Protein AF-K2AQC2-F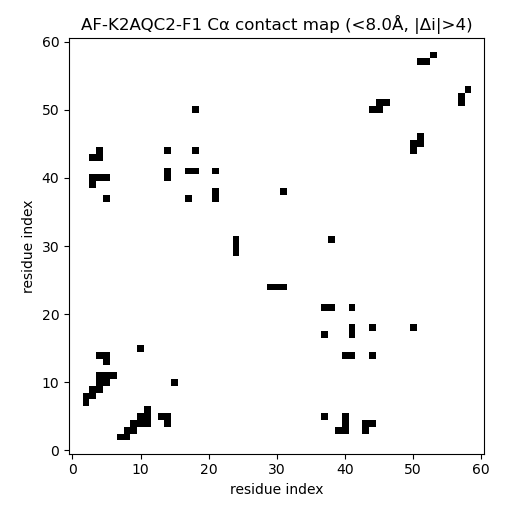1 (afdb_monomer)

Solvent-accessible surface area (backbone atoms only — not comparable to full-atom values): 3763 Å² total; per-residue (Å²): 130,94,44,60,29,86,56,53,89,52,85,48,75,65,42,67,57,42,47,63,50,54,50,48,36,58,76,69,67,53,88,56,82,92,39,61,68,59,51,54,25,41,59,47,47,64,71,37,66,73,54,49,68,65,32,74,73,57,77,74,111

Mean predicted aligned error: 3.48 Å

Nearest PDB structures (foldseek):
  3niv-assembly1_A  TM=9.678E-01  e=4.009E-04  Legionella pneumophila subsp. pneumophila str. Philadelphia 1
  3niv-assembly2_D  TM=9.477E-01  e=4.911E-04  Legionella pneumophila subsp. pneumophila str. Philadelphia 1
  3niv-assembly1_B  TM=9.524E-01  e=6.017E-04  Legionella pneumophila subsp. pneumophila str. Philadelphia 1
  2jl4-assembly1_B  TM=9.911E-01  e=2.855E-03  Ralstonia sp. U2
  6jwk-assembly1_A  TM=9.550E-01  e=2.178E-03  Pseudomonas aeruginosa PAO1

Radius of gyration: 11.68 Å; Cα contacts (8 Å, |Δi|>4): 44; chains: 1; bounding box: 33×17×28 Å

Foldseek 3Di:
DPELAPDHPDHDVVLVVLLVVVVVCVVVVPDCVVPVVSVSNNVSVCVDPVVVCVDPVVVVD

Secondary structure (DSSP, 8-state):
---SSSSTTS--HHHHHHHHHHHHHHHTT---TT-HHHHHHHHHHTTSHHHHHTSHHHHT-

Sequence (61 aa):
TNYPFCFGHEPSLADICLVPQMYNARRFNCDLTPYPTLVRVDEHCQQVAAFQQASPTEIAA

Structure (mmCIF, N/CA/C/O backbone):
data_AF-K2AQC2-F1
#
_entry.id   AF-K2AQC2-F1
#
loop_
_atom_site.group_PDB
_atom_site.id
_atom_site.type_symbol
_atom_site.label_atom_id
_atom_site.label_alt_id
_atom_site.label_comp_id
_atom_site.label_asym_id
_atom_site.label_entity_id
_atom_site.label_seq_id
_atom_site.pdbx_PDB_ins_code
_atom_site.Cartn_x
_atom_site.Cartn_y
_atom_site.Cartn_z
_atom_site.occupancy
_atom_site.B_iso_or_equiv
_atom_site.auth_seq_id
_atom_site.auth_comp_id
_atom_site.auth_asym_id
_atom_site.auth_atom_id
_atom_site.pdbx_PDB_model_num
ATOM 1 N N . THR A 1 1 ? -11.106 -4.628 -8.840 1.00 64.19 1 THR A N 1
ATOM 2 C CA . THR A 1 1 ? -10.272 -5.193 -9.925 1.00 64.19 1 THR A CA 1
ATOM 3 C C . THR A 1 1 ? -9.326 -6.217 -9.321 1.00 64.19 1 THR A C 1
ATOM 5 O O . THR A 1 1 ? -9.056 -6.126 -8.128 1.00 64.19 1 THR A O 1
ATOM 8 N N . ASN A 1 2 ? -8.838 -7.191 -10.094 1.00 84.25 2 ASN A N 1
ATOM 9 C CA . ASN A 1 2 ? -7.846 -8.165 -9.608 1.00 84.25 2 ASN A CA 1
ATOM 10 C C . ASN A 1 2 ? -6.413 -7.792 -10.040 1.00 84.25 2 ASN A C 1
ATOM 12 O O . ASN A 1 2 ? -5.582 -8.657 -10.292 1.00 84.25 2 ASN A O 1
ATOM 16 N N . TYR A 1 3 ? -6.161 -6.491 -10.204 1.00 95.31 3 TYR A N 1
ATOM 17 C CA . TYR A 1 3 ? -4.868 -5.954 -10.613 1.00 95.31 3 TYR A CA 1
ATOM 18 C C . TYR A 1 3 ? -3.903 -5.877 -9.425 1.00 95.31 3 TYR A C 1
ATOM 20 O O . TYR A 1 3 ? -4.363 -5.600 -8.312 1.00 95.31 3 TYR A O 1
ATOM 28 N N . PRO A 1 4 ? -2.593 -6.101 -9.638 1.00 96.00 4 PRO A N 1
ATOM 29 C CA . PRO A 1 4 ? -1.585 -5.995 -8.583 1.00 96.00 4 PRO A CA 1
ATOM 30 C C . PRO A 1 4 ? -1.441 -4.569 -8.027 1.00 96.00 4 PRO A C 1
ATOM 32 O O . PRO A 1 4 ? -1.212 -4.413 -6.833 1.00 96.00 4 PRO A O 1
ATOM 35 N N . PHE A 1 5 ? -1.647 -3.548 -8.863 1.00 97.88 5 PHE A N 1
ATOM 36 C CA . PHE A 1 5 ? -1.610 -2.130 -8.492 1.00 97.88 5 PHE A CA 1
ATOM 37 C C . PHE A 1 5 ? -3.016 -1.510 -8.499 1.00 97.88 5 PHE A C 1
ATOM 39 O O . PHE A 1 5 ? -4.000 -2.185 -8.824 1.00 97.88 5 PHE A O 1
ATOM 46 N N . CYS A 1 6 ? -3.124 -0.217 -8.172 1.00 97.06 6 CYS A N 1
ATOM 47 C CA . CYS A 1 6 ? -4.364 0.561 -8.275 1.00 97.06 6 CYS A CA 1
ATOM 48 C C . CYS A 1 6 ? -5.034 0.357 -9.640 1.00 97.06 6 CYS A C 1
ATOM 50 O O . CYS A 1 6 ? -6.244 0.124 -9.724 1.00 97.06 6 CYS A O 1
ATOM 52 N N . PHE A 1 7 ? -4.225 0.375 -10.703 1.00 96.62 7 PHE A N 1
ATOM 53 C CA . PHE A 1 7 ? -4.659 0.158 -12.076 1.00 96.62 7 PHE A CA 1
ATOM 54 C C . PHE A 1 7 ? -3.635 -0.689 -12.834 1.00 96.62 7 PHE A C 1
ATOM 56 O O . PHE A 1 7 ? -2.459 -0.353 -12.876 1.00 96.62 7 PHE A O 1
ATOM 63 N N . GLY A 1 8 ? -4.088 -1.762 -13.487 1.00 96.25 8 GLY A N 1
ATOM 64 C CA . GLY A 1 8 ? -3.237 -2.560 -14.370 1.00 96.25 8 GLY A CA 1
ATOM 65 C C . GLY A 1 8 ? -2.086 -3.291 -13.668 1.00 96.25 8 GLY A C 1
ATOM 66 O O . GLY A 1 8 ? -2.131 -3.588 -12.475 1.00 96.25 8 GLY A O 1
ATOM 67 N N . HIS A 1 9 ? -1.067 -3.643 -14.449 1.00 96.88 9 HIS A N 1
ATOM 68 C CA . HIS A 1 9 ? 0.045 -4.493 -14.011 1.00 96.88 9 HIS A CA 1
ATOM 69 C C . HIS A 1 9 ? 1.330 -3.727 -13.680 1.00 96.88 9 HIS A C 1
ATOM 71 O O . HIS A 1 9 ? 2.315 -4.353 -13.304 1.00 96.88 9 HIS A O 1
ATOM 77 N N . GLU A 1 10 ? 1.311 -2.398 -13.774 1.00 96.69 10 GLU A N 1
ATOM 78 C CA . GLU A 1 10 ? 2.459 -1.534 -13.493 1.00 96.69 10 GLU A CA 1
ATOM 79 C C . GLU A 1 10 ? 2.083 -0.455 -12.465 1.00 96.69 10 GLU A C 1
ATOM 81 O O . GLU A 1 10 ? 0.926 -0.021 -12.450 1.00 96.69 10 GLU A O 1
ATOM 86 N N . PRO A 1 11 ? 3.025 -0.010 -11.608 1.00 97.12 11 PRO A N 1
ATOM 87 C CA . PRO A 1 11 ? 2.771 1.080 -10.678 1.00 97.12 11 PRO A CA 1
ATOM 88 C C . PRO A 1 11 ? 2.404 2.367 -11.414 1.00 97.12 11 PRO A C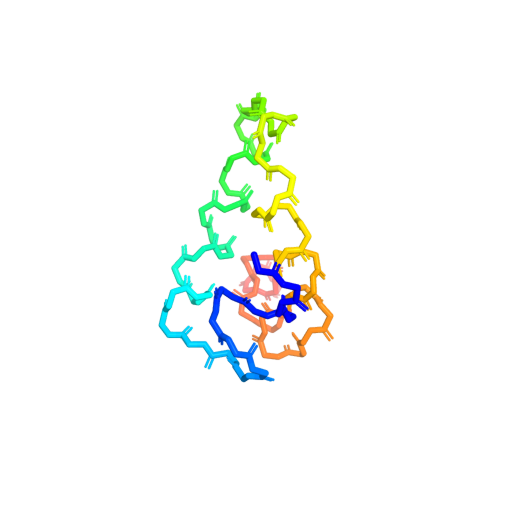 1
ATOM 90 O O . PRO A 1 11 ? 2.988 2.718 -12.439 1.00 97.12 11 PRO A O 1
ATOM 93 N N . SER A 1 12 ? 1.478 3.116 -10.834 1.00 97.25 12 SER A N 1
ATOM 94 C CA . SER A 1 12 ? 1.025 4.407 -11.335 1.00 97.25 12 SER A CA 1
ATOM 95 C C . SER A 1 12 ? 1.177 5.494 -10.272 1.00 97.25 12 SER A C 1
ATOM 97 O O . SER A 1 12 ? 1.509 5.230 -9.114 1.00 97.25 12 SER A O 1
ATOM 99 N N . LEU A 1 13 ? 0.860 6.738 -10.639 1.00 98.19 13 LEU A N 1
ATOM 100 C CA . LEU A 1 13 ? 0.802 7.842 -9.678 1.00 98.19 13 LEU A CA 1
ATOM 101 C C . LEU A 1 13 ? -0.168 7.556 -8.516 1.00 98.19 13 LEU A C 1
ATOM 103 O O . LEU A 1 13 ? 0.074 8.001 -7.397 1.00 98.19 13 LEU A O 1
ATOM 107 N N . ALA A 1 14 ? -1.233 6.782 -8.753 1.00 98.25 14 ALA A N 1
ATOM 108 C CA . ALA A 1 14 ? -2.171 6.409 -7.700 1.00 98.25 14 ALA A CA 1
ATOM 109 C C . ALA A 1 14 ? -1.493 5.575 -6.601 1.00 98.25 14 ALA A C 1
ATOM 111 O O . ALA A 1 14 ? -1.726 5.828 -5.424 1.00 98.25 14 ALA A O 1
ATOM 112 N N . ASP A 1 15 ? -0.604 4.651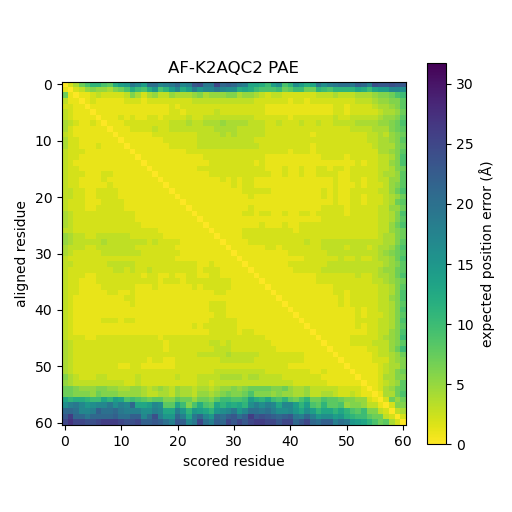 -6.969 1.00 98.25 15 ASP A N 1
ATOM 113 C CA . ASP A 1 15 ? 0.141 3.804 -6.031 1.00 98.25 15 ASP A CA 1
ATOM 114 C C . ASP A 1 15 ? 1.170 4.615 -5.235 1.00 98.25 15 ASP A C 1
ATOM 116 O O . ASP A 1 15 ? 1.305 4.442 -4.024 1.00 98.25 15 ASP A O 1
ATOM 120 N N . ILE A 1 16 ? 1.828 5.572 -5.902 1.00 97.69 16 ILE A N 1
ATOM 121 C CA . ILE A 1 16 ? 2.753 6.527 -5.271 1.00 97.69 16 ILE A CA 1
ATOM 122 C C . ILE A 1 16 ? 2.045 7.341 -4.181 1.00 97.69 16 ILE A C 1
ATOM 124 O O . ILE A 1 16 ? 2.625 7.588 -3.127 1.00 97.69 16 ILE A O 1
ATOM 128 N N . CYS A 1 17 ? 0.791 7.744 -4.402 1.00 98.12 17 CYS A N 1
ATOM 129 C CA . CYS A 1 17 ? -0.001 8.453 -3.395 1.00 98.12 17 CYS A CA 1
ATOM 130 C C . CYS A 1 17 ? -0.623 7.516 -2.347 1.00 98.12 17 CYS A C 1
ATOM 132 O O . CYS A 1 17 ? -0.801 7.918 -1.196 1.00 98.12 17 CYS A O 1
ATOM 134 N N . LEU A 1 18 ? -0.964 6.282 -2.728 1.00 98.06 18 LEU A N 1
ATOM 135 C CA . LEU A 1 18 ? -1.618 5.314 -1.852 1.00 98.06 18 LEU A CA 1
ATOM 136 C C . LEU A 1 18 ? -0.686 4.834 -0.737 1.00 98.06 18 LEU A C 1
ATOM 138 O O . LEU A 1 18 ? -1.074 4.881 0.426 1.00 98.06 18 LEU A O 1
ATOM 142 N N . VAL A 1 19 ? 0.533 4.402 -1.066 1.00 97.88 19 VAL A N 1
ATOM 143 C CA . VAL A 1 19 ? 1.482 3.824 -0.095 1.00 97.88 19 VAL A CA 1
ATOM 144 C C . VAL A 1 19 ? 1.738 4.724 1.129 1.00 97.88 19 VAL A C 1
ATOM 146 O O . VAL A 1 19 ? 1.548 4.258 2.258 1.00 97.88 19 VAL A O 1
ATOM 149 N N . PRO A 1 20 ? 2.091 6.020 0.990 1.00 97.44 20 PRO A N 1
ATOM 150 C CA . PRO A 1 20 ? 2.282 6.888 2.154 1.00 97.44 20 PRO A CA 1
ATOM 151 C C . PRO A 1 20 ? 0.979 7.118 2.934 1.00 97.44 20 PRO A C 1
ATOM 153 O O . PRO A 1 20 ? 1.008 7.249 4.161 1.00 97.44 20 PRO A O 1
ATOM 156 N N . GLN A 1 21 ? -0.175 7.120 2.259 1.00 98.06 21 GLN A N 1
ATOM 157 C CA . GLN A 1 21 ? -1.468 7.247 2.928 1.00 98.06 21 GLN A CA 1
ATOM 158 C C . GLN A 1 21 ? -1.807 5.998 3.751 1.00 98.06 21 GLN A C 1
ATOM 160 O O . GLN A 1 21 ? -2.287 6.113 4.879 1.00 98.06 21 GLN A O 1
ATOM 165 N N . MET A 1 22 ? -1.501 4.811 3.230 1.00 98.12 22 MET A N 1
ATOM 166 C CA . MET A 1 22 ? -1.681 3.538 3.928 1.00 98.12 22 MET A CA 1
ATOM 167 C C . MET A 1 22 ? -0.715 3.396 5.110 1.00 98.12 22 MET A C 1
ATOM 169 O O . MET A 1 22 ? -1.105 2.893 6.167 1.00 98.12 22 MET A O 1
ATOM 173 N N . TYR A 1 23 ? 0.518 3.897 4.983 1.00 96.81 23 TYR A N 1
ATOM 174 C CA . TYR A 1 23 ? 1.445 4.019 6.110 1.00 96.81 23 TYR A CA 1
ATOM 175 C C . TYR A 1 23 ? 0.867 4.904 7.225 1.00 96.81 23 TYR A C 1
ATOM 177 O O . TYR A 1 23 ? 0.809 4.480 8.380 1.00 96.81 23 TYR A O 1
ATOM 185 N N . ASN A 1 24 ? 0.376 6.103 6.890 1.00 97.12 24 ASN A N 1
ATOM 186 C CA . ASN A 1 24 ? -0.232 7.007 7.870 1.00 97.12 24 ASN A CA 1
ATOM 187 C C . ASN A 1 24 ? -1.479 6.398 8.522 1.00 97.12 24 ASN A C 1
ATOM 189 O O . ASN A 1 24 ? -1.621 6.474 9.741 1.00 97.12 24 ASN A O 1
ATOM 193 N N . ALA A 1 25 ? -2.348 5.750 7.744 1.00 98.12 25 ALA A N 1
ATOM 194 C CA . ALA A 1 25 ? -3.531 5.079 8.272 1.00 98.12 25 ALA A CA 1
ATOM 195 C C . ALA A 1 25 ? -3.166 4.027 9.334 1.00 98.12 25 ALA A C 1
ATOM 197 O O . ALA A 1 25 ? -3.775 4.001 10.403 1.00 98.12 25 ALA A O 1
ATOM 198 N N . ARG A 1 26 ? -2.121 3.219 9.099 1.00 96.38 26 ARG A N 1
ATOM 199 C CA . ARG A 1 26 ? -1.614 2.267 10.104 1.00 96.38 26 ARG A CA 1
ATOM 200 C C . ARG A 1 26 ? -0.984 2.973 11.302 1.00 96.38 26 ARG A C 1
ATOM 202 O O . ARG A 1 26 ? -1.293 2.627 12.437 1.00 96.38 26 ARG A O 1
ATOM 209 N N . ARG A 1 27 ? -0.153 3.993 11.065 1.00 95.50 27 ARG A N 1
ATOM 210 C CA . ARG A 1 27 ? 0.503 4.784 12.122 1.00 95.50 27 ARG A CA 1
ATOM 211 C C . ARG A 1 27 ? -0.501 5.417 13.091 1.00 95.50 27 ARG A C 1
ATOM 213 O O . ARG A 1 27 ? -0.209 5.526 14.278 1.00 95.50 27 ARG A O 1
ATOM 220 N N . PHE A 1 28 ? -1.664 5.831 12.592 1.00 97.56 28 PHE A N 1
ATOM 221 C CA . PHE A 1 28 ? -2.726 6.454 13.384 1.00 97.56 28 PHE A CA 1
ATOM 222 C C . PHE A 1 28 ? -3.860 5.493 13.775 1.00 97.56 28 PHE A C 1
ATOM 224 O O . PHE A 1 28 ? -4.882 5.947 14.283 1.00 97.56 28 PHE A O 1
ATOM 231 N N . ASN A 1 29 ? -3.674 4.179 13.606 1.00 97.50 29 ASN A N 1
ATOM 232 C CA . ASN A 1 29 ? -4.642 3.141 13.981 1.00 97.50 29 ASN A CA 1
ATOM 233 C C . ASN A 1 29 ? -6.035 3.318 13.341 1.00 97.50 29 ASN A C 1
ATOM 235 O O . ASN A 1 29 ? -7.056 3.061 13.978 1.00 97.50 29 ASN A O 1
ATOM 239 N N . CYS A 1 30 ? -6.098 3.768 12.086 1.00 98.44 30 CYS A N 1
ATOM 240 C CA . CYS A 1 30 ? -7.349 3.794 11.333 1.00 98.44 30 CYS A CA 1
ATOM 241 C C . CYS A 1 30 ? -7.831 2.365 11.030 1.00 98.44 30 CYS A C 1
ATOM 243 O O . CYS A 1 30 ? -7.025 1.499 10.686 1.00 98.44 30 CYS A O 1
ATOM 245 N N . ASP A 1 31 ? -9.145 2.126 11.098 1.00 98.06 31 ASP A N 1
ATOM 246 C CA . ASP A 1 31 ? -9.723 0.840 10.697 1.00 98.06 31 ASP A CA 1
ATOM 247 C C . ASP A 1 31 ? -9.650 0.667 9.173 1.00 98.06 31 ASP A C 1
ATOM 249 O O . ASP A 1 31 ? -10.272 1.411 8.410 1.00 98.06 31 ASP A O 1
ATOM 253 N N . LEU A 1 32 ? -8.870 -0.326 8.741 1.00 98.31 32 LEU A N 1
ATOM 254 C CA . LEU A 1 32 ? -8.678 -0.670 7.334 1.00 98.31 32 LEU A CA 1
ATOM 255 C C . LEU A 1 32 ? -9.530 -1.859 6.870 1.00 98.31 32 LEU A C 1
ATOM 257 O O . LEU A 1 32 ? -9.543 -2.162 5.676 1.00 98.31 32 LEU A O 1
ATOM 261 N N . THR A 1 33 ? -10.274 -2.499 7.777 1.00 98.12 33 THR A N 1
ATOM 262 C CA . THR A 1 33 ? -11.142 -3.653 7.481 1.00 98.12 33 THR A CA 1
ATOM 263 C C . THR A 1 33 ? -12.123 -3.387 6.329 1.00 98.12 33 THR A C 1
ATOM 265 O O . THR A 1 33 ? -12.294 -4.272 5.487 1.00 98.12 33 THR A O 1
ATOM 268 N N . PRO A 1 34 ? -12.725 -2.184 6.196 1.00 98.31 34 PRO A N 1
ATOM 269 C CA . PRO A 1 34 ? -13.627 -1.881 5.084 1.00 98.31 34 PRO A CA 1
ATOM 270 C C . PRO A 1 34 ? -12.941 -1.731 3.714 1.00 98.31 34 PRO A C 1
ATOM 272 O O . PRO A 1 34 ? -13.636 -1.648 2.701 1.00 98.31 34 PRO A O 1
ATOM 275 N N . TYR A 1 35 ? -11.603 -1.687 3.647 1.00 97.81 35 TYR A N 1
ATOM 276 C CA . TYR A 1 35 ? -10.847 -1.347 2.431 1.00 97.81 35 TYR A CA 1
ATOM 277 C C . TYR A 1 35 ? -9.908 -2.473 1.948 1.00 97.81 35 TYR A C 1
ATOM 279 O O . TYR A 1 35 ? -8.733 -2.219 1.664 1.00 97.81 35 TYR A O 1
ATOM 287 N N . PRO A 1 36 ? -10.392 -3.717 1.760 1.00 96.94 36 PRO A N 1
ATOM 288 C CA . PRO A 1 36 ? -9.535 -4.870 1.459 1.00 96.94 36 PRO A CA 1
ATOM 289 C C . PRO A 1 36 ? -8.771 -4.741 0.133 1.00 96.94 36 PRO A C 1
ATOM 291 O O . PRO A 1 36 ? -7.682 -5.286 -0.017 1.00 96.94 36 PRO A O 1
ATOM 294 N N . THR A 1 37 ? -9.306 -3.991 -0.839 1.00 97.25 37 THR A N 1
ATOM 295 C CA . THR A 1 37 ? -8.591 -3.734 -2.102 1.00 97.25 37 THR A CA 1
ATOM 296 C C . THR A 1 37 ? -7.372 -2.838 -1.888 1.00 97.25 37 THR A C 1
ATOM 298 O O . THR A 1 37 ? -6.327 -3.113 -2.466 1.00 97.25 37 THR A O 1
ATOM 301 N N . LEU A 1 38 ? -7.486 -1.799 -1.051 1.00 97.62 38 LEU A N 1
ATOM 302 C CA . LEU A 1 38 ? -6.373 -0.889 -0.771 1.00 97.62 38 LEU A CA 1
ATOM 303 C C . LEU A 1 38 ? -5.282 -1.592 0.034 1.00 97.62 38 LEU A C 1
ATOM 305 O O . LEU A 1 38 ? -4.108 -1.429 -0.275 1.00 97.62 38 LEU A O 1
ATOM 309 N N . VAL A 1 39 ? -5.677 -2.418 1.009 1.00 98.12 39 VAL A N 1
ATOM 310 C CA . VAL A 1 39 ? -4.750 -3.251 1.789 1.00 98.12 39 VAL A CA 1
ATOM 311 C C . VAL A 1 39 ? -3.947 -4.168 0.868 1.00 98.12 39 VAL A C 1
ATOM 313 O O . VAL A 1 39 ? -2.723 -4.124 0.896 1.00 98.12 39 VAL A O 1
ATOM 316 N N . ARG A 1 40 ? -4.619 -4.918 -0.013 1.00 97.75 40 ARG A N 1
ATOM 317 C CA . ARG A 1 40 ? -3.960 -5.829 -0.959 1.00 97.75 40 ARG A CA 1
ATOM 318 C C . ARG A 1 40 ? -2.992 -5.112 -1.906 1.00 97.75 40 ARG A C 1
ATOM 320 O O . ARG A 1 40 ? -1.922 -5.637 -2.197 1.00 97.75 40 ARG A O 1
ATOM 327 N N . VAL A 1 41 ? -3.386 -3.954 -2.443 1.00 98.12 41 VAL A N 1
ATOM 328 C CA . VAL A 1 41 ? -2.526 -3.176 -3.351 1.00 98.12 41 VAL A CA 1
ATOM 329 C C . VAL A 1 41 ? -1.303 -2.651 -2.607 1.00 98.12 41 VAL A C 1
ATOM 331 O O . VAL A 1 41 ? -0.190 -2.808 -3.095 1.00 98.12 41 VAL A O 1
ATOM 334 N N . ASP A 1 42 ? -1.488 -2.081 -1.416 1.00 98.00 42 ASP A N 1
ATOM 335 C CA . ASP A 1 42 ? -0.373 -1.599 -0.605 1.00 98.00 42 ASP A CA 1
ATOM 336 C C . ASP A 1 42 ? 0.586 -2.735 -0.232 1.00 98.00 42 ASP A C 1
ATOM 338 O O . ASP A 1 42 ? 1.784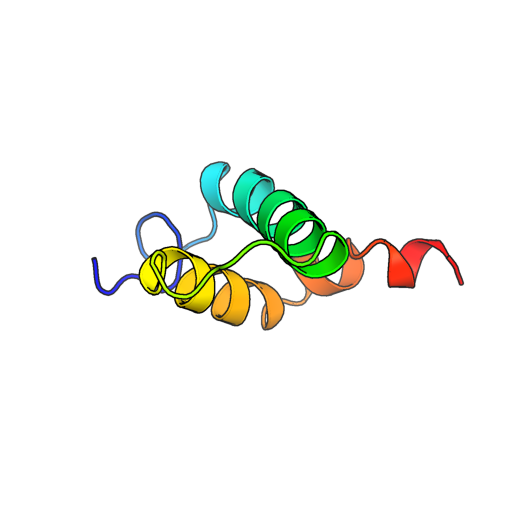 -2.593 -0.436 1.00 98.00 42 ASP A O 1
ATOM 342 N N . GLU A 1 43 ? 0.079 -3.894 0.199 1.00 97.25 43 GLU A N 1
ATOM 343 C CA . GLU A 1 43 ? 0.900 -5.085 0.461 1.00 97.25 43 GLU A CA 1
ATOM 344 C C . GLU A 1 43 ? 1.733 -5.504 -0.757 1.00 97.25 43 GLU A C 1
ATOM 346 O O . GLU A 1 43 ? 2.908 -5.838 -0.610 1.00 97.25 43 GLU A O 1
ATOM 351 N N . HIS A 1 44 ? 1.161 -5.444 -1.962 1.00 97.75 44 H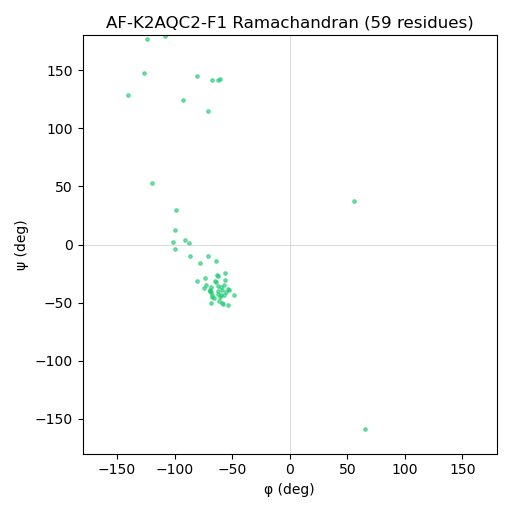IS A N 1
ATOM 352 C CA . HIS A 1 44 ? 1.904 -5.704 -3.193 1.00 97.75 44 HIS A CA 1
ATOM 353 C C . HIS A 1 44 ? 2.964 -4.622 -3.464 1.00 97.75 44 HIS A C 1
ATOM 355 O O . HIS A 1 44 ? 4.107 -4.944 -3.786 1.00 97.75 44 HIS A O 1
ATOM 361 N N . CYS A 1 45 ? 2.638 -3.338 -3.283 1.00 97.50 45 CYS A N 1
ATOM 362 C CA . CYS A 1 45 ? 3.605 -2.243 -3.404 1.00 97.50 45 CYS A CA 1
ATOM 363 C C . CYS A 1 45 ? 4.773 -2.381 -2.415 1.00 97.50 45 CYS A C 1
ATOM 365 O O . CYS A 1 45 ? 5.910 -2.106 -2.794 1.00 97.50 45 CYS A O 1
ATOM 367 N N . GLN A 1 46 ? 4.534 -2.873 -1.194 1.00 95.94 46 GLN A N 1
ATOM 368 C CA . GLN A 1 46 ? 5.590 -3.132 -0.205 1.00 95.94 46 GLN A CA 1
ATOM 369 C C . GLN A 1 46 ? 6.581 -4.226 -0.642 1.00 95.94 46 GLN A C 1
ATOM 371 O O . GLN A 1 46 ? 7.653 -4.334 -0.053 1.00 95.94 46 GLN A O 1
ATOM 376 N N . GLN A 1 47 ? 6.279 -5.029 -1.670 1.00 95.88 47 GLN A N 1
ATOM 377 C CA . GLN A 1 47 ? 7.208 -6.023 -2.234 1.00 95.88 47 GLN A CA 1
ATOM 378 C C . GLN A 1 47 ? 8.138 -5.440 -3.310 1.00 95.88 47 GLN A C 1
ATOM 380 O O . GLN A 1 47 ? 9.083 -6.102 -3.741 1.00 95.88 47 GLN A O 1
ATOM 385 N N . VAL A 1 48 ? 7.895 -4.206 -3.756 1.00 96.19 48 VAL A N 1
ATOM 386 C CA . VAL A 1 48 ? 8.682 -3.541 -4.798 1.00 96.19 48 VAL A CA 1
ATOM 387 C C . VAL A 1 48 ? 9.804 -2.723 -4.156 1.00 96.19 48 VAL A C 1
ATOM 389 O O . VAL A 1 48 ? 9.556 -1.821 -3.355 1.00 96.19 48 VAL A O 1
ATOM 392 N N . ALA A 1 49 ? 11.049 -2.987 -4.565 1.00 96.31 49 ALA A N 1
ATOM 393 C CA . ALA A 1 49 ? 12.250 -2.385 -3.972 1.00 96.31 49 ALA A CA 1
ATOM 394 C C . ALA A 1 49 ? 12.221 -0.845 -3.923 1.00 96.31 49 ALA A C 1
ATOM 396 O O . ALA A 1 49 ? 12.632 -0.255 -2.928 1.00 96.31 49 ALA A O 1
ATOM 397 N N . ALA A 1 50 ? 11.690 -0.187 -4.959 1.00 95.75 50 ALA A N 1
ATOM 398 C CA . ALA A 1 50 ? 11.614 1.274 -5.011 1.00 95.75 50 ALA A CA 1
ATOM 399 C C . ALA A 1 50 ? 10.744 1.878 -3.889 1.00 95.75 50 ALA A C 1
ATOM 401 O O . ALA A 1 50 ? 11.082 2.933 -3.359 1.00 95.75 50 ALA A O 1
ATOM 402 N N . PHE A 1 51 ? 9.652 1.212 -3.493 1.00 95.62 51 PHE A N 1
ATOM 403 C CA . PHE A 1 51 ? 8.811 1.678 -2.385 1.00 95.62 51 PHE A CA 1
ATOM 404 C C . PHE A 1 51 ? 9.481 1.444 -1.028 1.00 95.62 51 PHE A C 1
ATOM 406 O O . PHE A 1 51 ? 9.397 2.308 -0.159 1.00 95.62 51 PHE A O 1
ATOM 413 N N . GLN A 1 52 ? 10.187 0.321 -0.863 1.00 93.12 52 GLN A N 1
ATOM 414 C CA . GLN A 1 52 ? 10.945 0.028 0.358 1.00 93.12 52 GLN A CA 1
ATOM 415 C C . GLN A 1 52 ? 12.042 1.073 0.590 1.00 93.12 52 GLN A C 1
ATOM 417 O O . GLN A 1 52 ? 12.109 1.657 1.666 1.00 93.12 52 GLN A O 1
ATOM 422 N N . GLN A 1 53 ? 12.828 1.377 -0.447 1.00 93.94 53 GLN A N 1
ATOM 423 C CA . GLN A 1 53 ? 13.905 2.377 -0.405 1.00 93.94 53 GLN A CA 1
ATOM 424 C C . GLN A 1 53 ? 13.401 3.800 -0.127 1.00 93.94 53 GLN A C 1
ATOM 426 O O . GLN A 1 53 ? 14.135 4.625 0.407 1.00 93.94 53 GLN A O 1
ATOM 431 N N . ALA A 1 54 ? 12.150 4.099 -0.485 1.00 93.06 54 ALA A N 1
ATOM 432 C CA . ALA A 1 54 ? 11.513 5.385 -0.217 1.00 93.06 54 ALA A CA 1
ATOM 433 C C . ALA A 1 54 ? 10.827 5.451 1.164 1.00 93.06 54 ALA A C 1
ATOM 435 O O . ALA A 1 54 ? 10.212 6.468 1.494 1.00 93.06 54 ALA A O 1
ATOM 436 N N . SER A 1 55 ? 10.891 4.380 1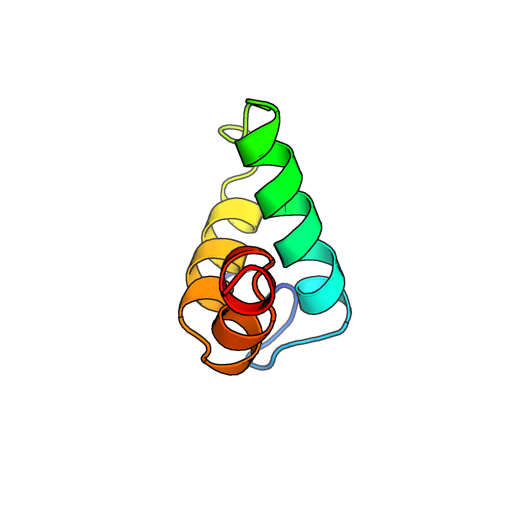.966 1.00 87.94 55 SER A N 1
ATOM 437 C CA . SER A 1 55 ? 10.269 4.328 3.290 1.00 87.94 55 SER A CA 1
ATOM 438 C C . SER A 1 55 ? 10.877 5.372 4.238 1.00 87.94 55 SER A C 1
ATOM 440 O O . SER A 1 55 ? 12.099 5.533 4.277 1.00 87.94 55 SER A O 1
ATOM 442 N N . PRO A 1 56 ? 10.072 6.030 5.096 1.00 83.44 56 P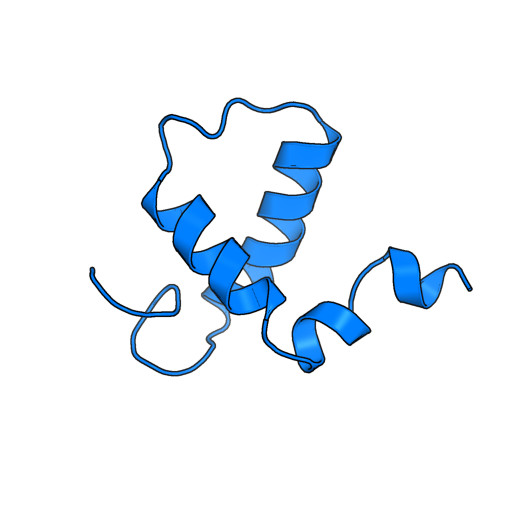RO A N 1
ATOM 443 C CA . PRO A 1 56 ? 10.585 6.931 6.129 1.00 83.44 56 PRO A CA 1
ATOM 444 C C . PRO A 1 56 ? 11.601 6.285 7.081 1.00 83.44 56 PRO A C 1
ATOM 446 O O . PRO A 1 56 ? 12.401 6.995 7.683 1.00 83.44 56 PRO A O 1
ATOM 449 N N . THR A 1 57 ? 11.564 4.958 7.241 1.00 78.06 57 THR A N 1
ATOM 450 C CA . THR A 1 57 ? 12.508 4.224 8.096 1.00 78.06 57 THR A CA 1
ATOM 451 C C . THR A 1 57 ? 13.903 4.118 7.473 1.00 78.06 57 THR A C 1
ATOM 453 O O . THR A 1 57 ? 14.872 4.102 8.221 1.00 78.06 57 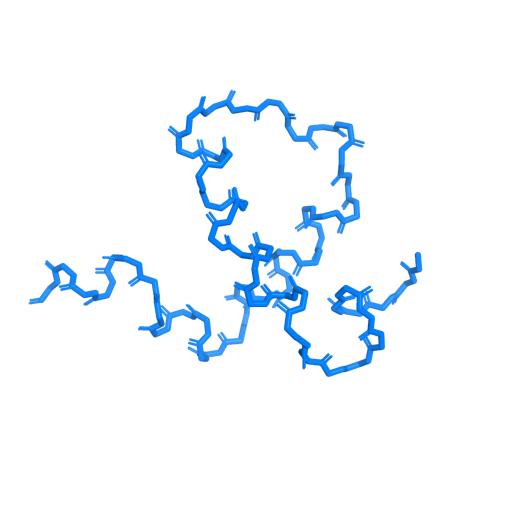THR A O 1
ATOM 456 N N . GLU A 1 58 ? 14.022 4.116 6.140 1.00 74.25 58 GLU A N 1
ATOM 457 C CA . GLU A 1 58 ? 15.319 4.105 5.435 1.00 74.25 58 GLU A CA 1
ATOM 458 C C . GLU A 1 58 ? 16.033 5.460 5.530 1.00 74.25 58 GLU A C 1
ATOM 460 O O . GLU A 1 58 ? 17.247 5.518 5.659 1.00 74.25 58 GLU A O 1
ATOM 465 N N . ILE A 1 59 ? 15.284 6.569 5.522 1.00 60.72 59 ILE A N 1
ATOM 466 C CA . ILE A 1 59 ? 15.850 7.932 5.574 1.00 60.72 59 ILE A CA 1
ATOM 467 C C . ILE A 1 59 ? 16.293 8.314 7.003 1.00 60.72 59 ILE A C 1
ATOM 469 O O . ILE A 1 59 ? 17.021 9.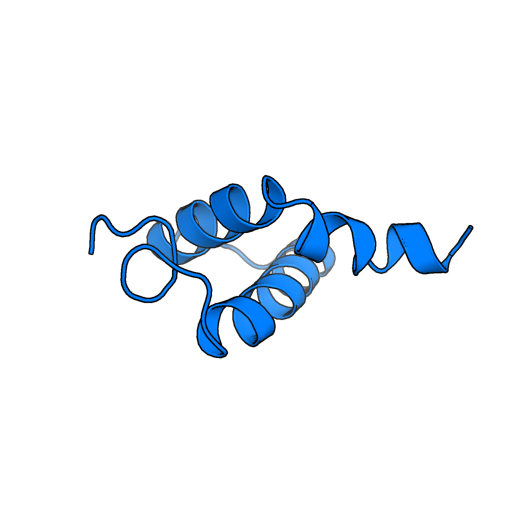286 7.198 1.00 60.72 59 ILE A O 1
ATOM 473 N N . ALA A 1 60 ? 15.846 7.568 8.018 1.00 54.06 60 ALA A N 1
ATOM 474 C CA . ALA A 1 60 ? 16.166 7.814 9.424 1.00 54.06 60 ALA A CA 1
ATOM 475 C C . ALA A 1 60 ? 17.426 7.073 9.931 1.00 54.06 60 ALA A C 1
ATOM 477 O O . ALA A 1 60 ? 17.714 7.161 11.127 1.00 54.06 60 ALA A O 1
ATOM 478 N N . ALA A 1 61 ? 18.150 6.362 9.057 1.00 44.62 61 ALA A N 1
ATOM 479 C CA . ALA A 1 61 ? 19.440 5.716 9.329 1.00 44.62 61 ALA A CA 1
ATOM 480 C C . ALA A 1 61 ? 20.592 6.473 8.647 1.00 44.62 61 ALA A C 1
ATOM 482 O O . ALA A 1 61 ? 21.685 6.526 9.256 1.00 44.62 61 ALA A O 1
#

pLDDT: mean 93.1, std 11.04, range [44.62, 98.44]